Protein AF-A0A9D8GW80-F1 (afdb_monomer)

Sequence (79 aa):
MNTASGAFFTWLLGLIFVVGGIVFLIFLGDNNLLFGLPYLVIGLLLCYGAWRLGKSAARRAAEEAAALEDEAYSTPRVE

Solvent-accessible surface area (backbone atoms only — not comparable to full-atom values): 4116 Å² total; per-residue (Å²): 130,64,68,67,59,53,33,51,50,37,32,55,54,9,50,51,28,32,54,50,10,52,49,32,46,71,72,33,81,92,53,8,65,76,57,6,48,60,33,28,52,52,8,51,52,32,36,51,51,21,50,54,51,46,54,58,49,50,52,52,52,50,52,53,51,51,51,52,53,52,52,67,70,66,57,76,84,81,126

Radius of gyration: 20.72 Å; Cα contacts (8 Å, |Δi|>4): 65; chains: 1; bounding box: 36×15×70 Å

pLDDT: mean 78.73, std 13.17, range [51.97, 94.69]

Nearest PDB structures (foldseek):
  7p3r-assembly1_D  TM=8.264E-01  e=1.738E+00  Vibrio cholerae O1 biovar El Tor str. N16961
  6grj-assembly1_D  TM=7.041E-01  e=3.189E+00  Aeromonas hydrophila
  7a0g-assembly1_HHH  TM=4.479E-01  e=1.208E+00  Serratia marcescens
  7a0g-assembly1_DDD  TM=4.708E-01  e=5.182E+00  Serratia marcescens

Structure (mmCIF, N/CA/C/O backbone):
data_AF-A0A9D8GW80-F1
#
_entry.id   AF-A0A9D8GW80-F1
#
loop_
_atom_site.group_PDB
_atom_site.id
_atom_site.type_symbol
_atom_si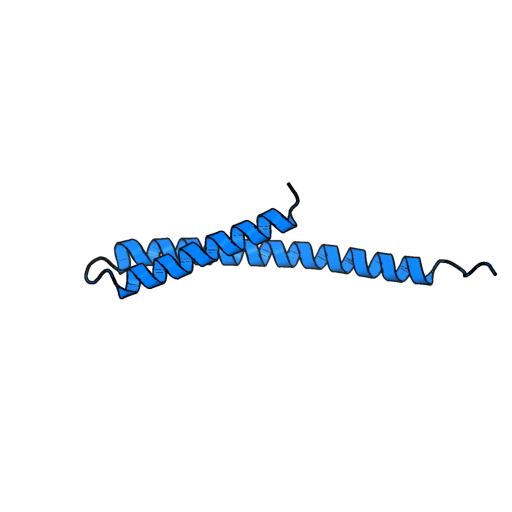te.label_atom_id
_atom_site.label_alt_id
_atom_site.label_comp_id
_atom_site.label_asym_id
_atom_site.label_entity_id
_atom_site.label_seq_id
_atom_site.pdbx_PDB_ins_code
_atom_site.Cartn_x
_atom_site.Cartn_y
_atom_site.Cartn_z
_atom_site.occupancy
_atom_site.B_iso_or_equiv
_atom_site.auth_seq_id
_atom_site.auth_comp_id
_atom_site.auth_asym_id
_atom_site.auth_atom_id
_atom_site.pdbx_PDB_model_num
ATOM 1 N N . MET A 1 1 ? 17.199 -8.399 -5.767 1.00 51.97 1 MET A N 1
ATOM 2 C CA . MET A 1 1 ? 15.725 -8.560 -5.815 1.00 51.97 1 MET A CA 1
ATOM 3 C C . MET A 1 1 ? 15.181 -7.618 -6.871 1.00 51.97 1 MET A C 1
ATOM 5 O O . MET A 1 1 ? 15.582 -6.463 -6.874 1.00 51.97 1 MET A O 1
ATOM 9 N N . ASN A 1 2 ? 14.344 -8.110 -7.787 1.00 65.75 2 ASN A N 1
ATOM 10 C CA . ASN A 1 2 ? 13.800 -7.306 -8.881 1.00 65.75 2 ASN A CA 1
ATOM 11 C C . ASN A 1 2 ? 12.890 -6.200 -8.305 1.00 65.75 2 ASN A C 1
ATOM 13 O O . ASN A 1 2 ? 11.977 -6.500 -7.533 1.00 65.75 2 ASN A O 1
ATOM 17 N N . THR A 1 3 ? 13.149 -4.927 -8.620 1.00 65.94 3 THR A N 1
ATOM 18 C CA . THR A 1 3 ? 12.439 -3.763 -8.047 1.00 65.94 3 THR A CA 1
ATOM 19 C C . THR A 1 3 ? 10.925 -3.842 -8.274 1.00 65.94 3 THR A C 1
ATOM 21 O O . THR A 1 3 ? 10.149 -3.431 -7.411 1.00 65.94 3 THR A O 1
ATOM 24 N N . ALA A 1 4 ? 10.503 -4.462 -9.381 1.00 68.31 4 ALA A N 1
ATOM 25 C CA . ALA A 1 4 ? 9.102 -4.743 -9.687 1.00 68.31 4 ALA A CA 1
ATOM 26 C C . ALA A 1 4 ? 8.435 -5.670 -8.649 1.00 68.31 4 ALA A C 1
ATOM 28 O O . ALA A 1 4 ? 7.336 -5.381 -8.175 1.00 68.31 4 ALA A O 1
ATOM 29 N N . SER A 1 5 ? 9.118 -6.738 -8.220 1.00 78.69 5 SER A N 1
ATOM 30 C CA . SER A 1 5 ? 8.607 -7.656 -7.191 1.00 78.69 5 SER A CA 1
ATOM 31 C C . SER A 1 5 ? 8.488 -6.980 -5.822 1.00 78.69 5 SER A C 1
ATOM 33 O O . SER A 1 5 ? 7.547 -7.253 -5.082 1.00 78.69 5 SER A O 1
ATOM 35 N N . GLY A 1 6 ? 9.404 -6.061 -5.494 1.00 80.00 6 GLY A N 1
ATOM 36 C CA . GLY A 1 6 ? 9.352 -5.290 -4.247 1.00 80.00 6 GLY A CA 1
ATOM 37 C C . GLY A 1 6 ? 8.174 -4.312 -4.195 1.00 80.00 6 GLY A C 1
ATOM 38 O O . GLY A 1 6 ? 7.510 -4.201 -3.163 1.00 80.00 6 GLY A O 1
ATOM 39 N N . ALA A 1 7 ? 7.865 -3.650 -5.314 1.0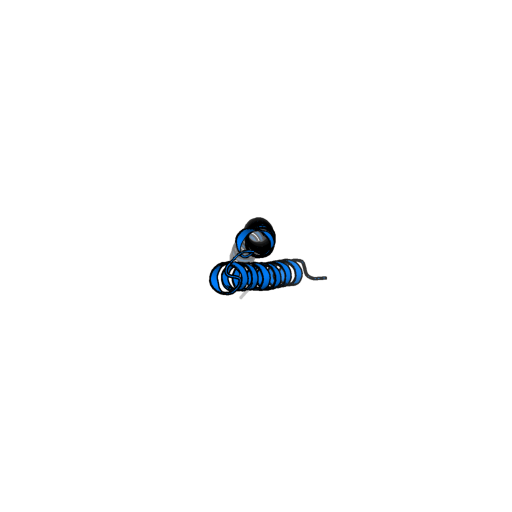0 80.31 7 ALA A N 1
ATOM 40 C CA . ALA A 1 7 ? 6.711 -2.757 -5.417 1.00 80.31 7 ALA A CA 1
ATOM 41 C C . ALA A 1 7 ? 5.386 -3.528 -5.305 1.00 80.31 7 ALA A C 1
ATOM 43 O O . ALA A 1 7 ? 4.508 -3.119 -4.547 1.00 80.31 7 ALA A O 1
ATOM 44 N N . PHE A 1 8 ? 5.272 -4.674 -5.987 1.00 83.75 8 PHE A N 1
ATOM 45 C CA . PHE A 1 8 ? 4.104 -5.552 -5.883 1.00 83.75 8 PHE A CA 1
ATOM 46 C C . PHE A 1 8 ? 3.890 -6.059 -4.452 1.00 83.75 8 PHE A C 1
ATOM 48 O O . PHE A 1 8 ? 2.782 -5.978 -3.928 1.00 83.75 8 PHE A O 1
ATOM 55 N N . PHE A 1 9 ? 4.953 -6.520 -3.788 1.00 87.94 9 PHE A N 1
ATOM 56 C CA . PHE A 1 9 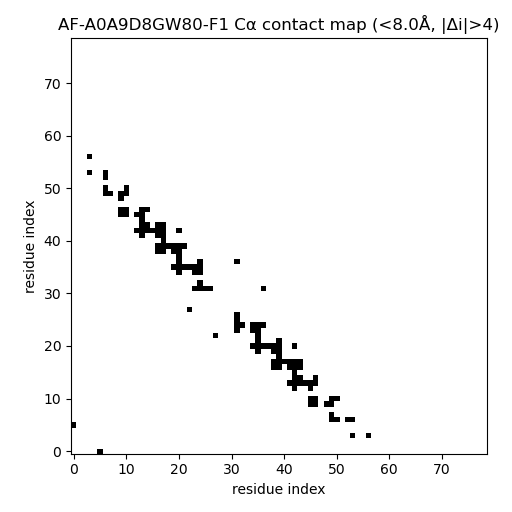? 4.871 -6.988 -2.405 1.00 87.94 9 PHE A CA 1
ATOM 57 C C . PHE A 1 9 ? 4.452 -5.872 -1.443 1.00 87.94 9 PHE A C 1
ATOM 59 O O . PHE A 1 9 ? 3.584 -6.076 -0.601 1.00 87.94 9 PHE A O 1
ATOM 66 N N . THR A 1 10 ? 5.020 -4.673 -1.598 1.00 87.75 10 THR A N 1
ATOM 67 C CA . THR A 1 10 ? 4.656 -3.503 -0.781 1.00 87.75 10 THR A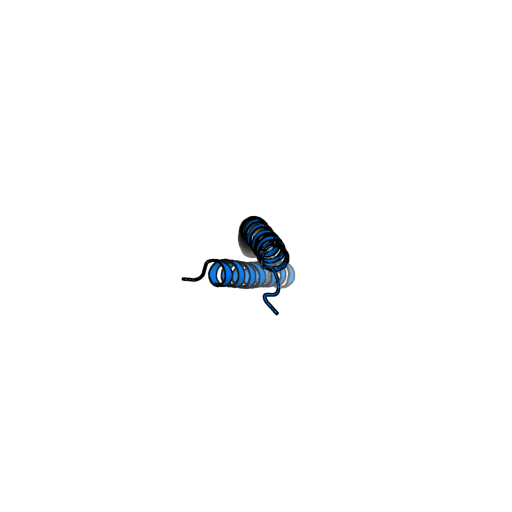 CA 1
ATOM 68 C C . THR A 1 10 ? 3.198 -3.100 -0.998 1.00 87.75 10 THR A C 1
ATOM 70 O O . THR A 1 10 ? 2.511 -2.748 -0.042 1.00 87.75 10 THR A O 1
ATOM 73 N N . TRP A 1 11 ? 2.706 -3.194 -2.237 1.00 87.56 11 TRP A N 1
ATOM 74 C CA . TRP A 1 11 ? 1.307 -2.931 -2.564 1.00 87.56 11 TRP A CA 1
ATOM 75 C C . TRP A 1 11 ? 0.370 -3.964 -1.927 1.00 87.56 11 TRP A C 1
ATOM 77 O O . TRP A 1 11 ? -0.595 -3.586 -1.268 1.00 87.56 11 TRP A O 1
ATOM 87 N N . LEU A 1 12 ? 0.692 -5.258 -2.046 1.00 92.19 12 LEU A N 1
ATOM 88 C CA . LEU A 1 12 ? -0.067 -6.345 -1.422 1.00 92.19 12 LEU A CA 1
ATOM 89 C C . LEU A 1 12 ? -0.092 -6.205 0.107 1.00 92.19 12 LEU A C 1
ATOM 91 O O . LEU A 1 12 ? -1.150 -6.312 0.724 1.00 92.19 12 LEU A O 1
ATOM 95 N N . LEU A 1 13 ? 1.061 -5.921 0.716 1.00 92.75 13 LEU A N 1
ATOM 96 C CA . LEU A 1 13 ? 1.184 -5.709 2.155 1.00 92.75 13 LEU A CA 1
ATOM 97 C C . LEU A 1 13 ? 0.364 -4.495 2.610 1.00 92.75 13 LEU A C 1
ATOM 99 O O . LEU A 1 13 ? -0.374 -4.585 3.588 1.00 92.75 13 LEU A O 1
ATOM 103 N N . GLY A 1 14 ? 0.445 -3.381 1.878 1.00 92.56 14 GLY A N 1
ATOM 104 C CA . GLY A 1 14 ? -0.363 -2.192 2.139 1.00 92.56 14 GLY A CA 1
ATOM 105 C C . GLY A 1 14 ? -1.860 -2.488 2.083 1.00 92.56 14 GLY A C 1
ATOM 106 O O . GLY A 1 14 ? -2.597 -2.085 2.980 1.00 92.56 14 GLY A O 1
ATOM 107 N N . LEU A 1 15 ? -2.301 -3.269 1.094 1.00 92.88 15 LEU A N 1
ATOM 108 C CA . LEU A 1 15 ? -3.700 -3.658 0.936 1.00 92.88 15 LEU A CA 1
ATOM 109 C C . LEU A 1 15 ? -4.211 -4.481 2.127 1.00 92.88 15 LEU A C 1
ATOM 111 O O . LEU A 1 15 ? -5.303 -4.216 2.625 1.00 92.88 15 LEU A O 1
ATOM 115 N N . ILE A 1 16 ? -3.406 -5.418 2.636 1.00 94.12 16 ILE A N 1
ATOM 116 C CA . ILE A 1 16 ? -3.735 -6.202 3.838 1.00 94.12 16 ILE A CA 1
ATOM 117 C C . ILE A 1 16 ? -3.920 -5.279 5.049 1.00 94.12 16 ILE A C 1
ATOM 119 O O . ILE A 1 16 ? -4.883 -5.439 5.796 1.00 94.12 16 ILE A O 1
ATOM 123 N N . PHE A 1 17 ? -3.044 -4.287 5.227 1.00 94.31 17 PHE A N 1
ATOM 124 C CA . PHE A 1 17 ? -3.157 -3.316 6.319 1.00 94.31 17 PHE A CA 1
ATOM 125 C C . PHE A 1 17 ? -4.384 -2.409 6.186 1.00 94.31 17 PHE A C 1
ATOM 127 O O . PHE A 1 17 ? -5.040 -2.135 7.188 1.00 94.31 17 PHE A O 1
ATOM 134 N N . VAL A 1 18 ? -4.737 -1.981 4.969 1.00 94.19 18 VAL A N 1
ATOM 135 C CA . VAL A 1 18 ? -5.967 -1.209 4.729 1.00 94.19 18 VAL A CA 1
ATOM 136 C C . VAL A 1 18 ? -7.194 -2.046 5.076 1.00 94.19 18 VAL A C 1
ATOM 138 O O . VAL A 1 18 ? -8.035 -1.595 5.849 1.00 94.19 18 VAL A O 1
ATOM 141 N N . VAL A 1 19 ? -7.287 -3.273 4.558 1.00 94.12 19 VAL A N 1
ATOM 142 C CA . VAL A 1 19 ? -8.419 -4.170 4.834 1.00 94.12 19 VAL A CA 1
ATOM 143 C C . VAL A 1 19 ? -8.505 -4.480 6.328 1.00 94.12 19 VAL A C 1
ATOM 145 O O . VAL A 1 19 ? -9.574 -4.340 6.914 1.00 94.12 19 VAL A O 1
ATOM 148 N N . GLY A 1 20 ? -7.385 -4.820 6.967 1.00 90.81 20 GLY A N 1
ATOM 149 C CA . GLY A 1 20 ? -7.320 -5.055 8.408 1.00 90.81 20 GLY A CA 1
ATOM 150 C C . GLY A 1 20 ? -7.741 -3.829 9.219 1.00 90.81 20 GLY A C 1
ATOM 151 O O . GLY A 1 20 ? -8.542 -3.956 10.139 1.00 90.81 20 GLY A O 1
ATOM 152 N N . GLY A 1 21 ? -7.277 -2.635 8.843 1.00 89.88 21 GLY A N 1
ATOM 153 C CA . GLY A 1 21 ? -7.671 -1.372 9.469 1.00 89.88 21 GLY A CA 1
ATOM 154 C C . GLY A 1 21 ? -9.175 -1.110 9.368 1.00 89.88 21 GLY A C 1
ATOM 155 O O . GLY A 1 21 ? -9.796 -0.761 10.368 1.00 89.88 21 GLY A O 1
ATOM 156 N N . ILE A 1 22 ? -9.785 -1.352 8.202 1.00 91.88 22 ILE A N 1
ATOM 157 C CA . ILE A 1 22 ? -11.243 -1.243 8.009 1.00 91.88 22 ILE A CA 1
ATOM 158 C C . ILE A 1 22 ? -11.984 -2.265 8.878 1.00 91.88 22 ILE A C 1
ATOM 160 O O . ILE A 1 22 ? -12.957 -1.914 9.542 1.00 91.88 22 ILE A O 1
ATOM 164 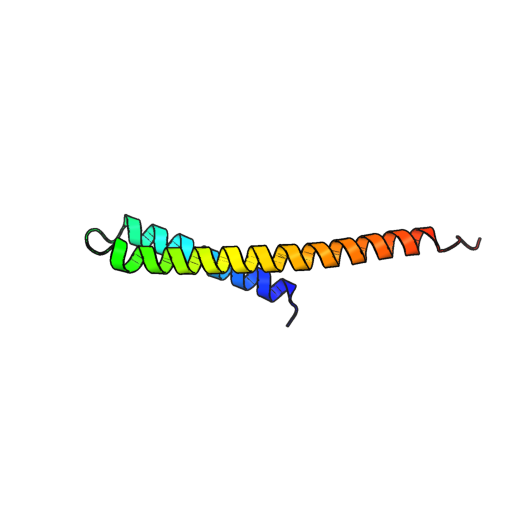N N . VAL A 1 23 ? -11.518 -3.516 8.918 1.00 92.50 23 VAL A N 1
ATOM 165 C CA . VAL A 1 23 ? -12.118 -4.564 9.756 1.00 92.50 23 VAL A CA 1
ATOM 166 C C . VAL A 1 23 ? -12.058 -4.172 11.232 1.00 92.50 23 VAL A C 1
ATOM 168 O O . VAL A 1 23 ? -13.077 -4.245 11.912 1.00 92.50 23 VAL A O 1
ATOM 171 N N . PHE A 1 24 ? -10.917 -3.686 11.723 1.00 90.81 24 PHE A N 1
ATOM 172 C CA . PHE A 1 24 ? -10.795 -3.192 13.096 1.00 90.81 24 PHE A CA 1
ATOM 173 C C . PHE A 1 24 ? -11.679 -1.972 13.361 1.00 90.81 24 PHE A C 1
ATOM 175 O O . PHE A 1 24 ? -12.248 -1.872 14.444 1.00 90.81 24 PHE A O 1
ATOM 182 N N . LEU A 1 25 ? -11.854 -1.075 12.388 1.00 88.81 25 LEU A N 1
ATOM 183 C CA . LEU A 1 25 ? -12.753 0.069 12.543 1.00 88.81 25 LEU A CA 1
ATOM 184 C C . LEU A 1 25 ? -14.219 -0.359 12.720 1.00 88.81 25 LEU A C 1
ATOM 186 O O . LEU A 1 25 ? -14.942 0.235 13.517 1.00 88.81 25 LEU A O 1
ATOM 190 N N . ILE A 1 26 ? -14.651 -1.388 11.987 1.00 89.25 26 ILE A N 1
ATOM 191 C CA . ILE A 1 26 ? -16.045 -1.851 11.978 1.00 89.25 26 ILE A CA 1
ATOM 192 C C . ILE A 1 26 ? -16.339 -2.791 13.154 1.00 89.25 26 ILE A C 1
ATOM 194 O O . ILE A 1 26 ? -17.382 -2.667 13.790 1.00 89.25 26 ILE A O 1
ATOM 198 N N . PHE A 1 27 ? -15.446 -3.739 13.445 1.00 87.81 27 PHE A N 1
ATOM 199 C CA . PHE A 1 27 ? -15.719 -4.812 14.409 1.00 87.81 27 PHE A CA 1
ATOM 200 C C . PHE A 1 27 ? -15.318 -4.478 15.848 1.00 87.81 27 PHE A C 1
ATOM 202 O O . PHE A 1 27 ? -15.830 -5.094 16.781 1.00 87.81 27 PHE A O 1
ATOM 209 N N . LEU A 1 28 ? -14.414 -3.521 16.062 1.00 78.88 28 LEU A N 1
ATOM 210 C CA . LEU A 1 28 ? -13.835 -3.261 17.377 1.00 78.88 28 LEU A CA 1
ATOM 211 C C . LEU A 1 28 ? -14.576 -2.116 18.094 1.00 78.88 28 LEU A C 1
ATOM 213 O O . LEU A 1 28 ? -13.995 -1.080 18.350 1.00 78.88 28 LEU A O 1
ATOM 217 N N . GLY A 1 29 ? -15.862 -2.293 18.404 1.00 80.19 29 GLY A N 1
ATOM 218 C CA . GLY A 1 29 ? -16.787 -1.289 18.976 1.00 80.19 29 GLY A CA 1
ATOM 219 C C . GLY A 1 29 ? -16.184 -0.041 19.652 1.00 80.19 29 GLY A C 1
ATOM 220 O O . GLY A 1 29 ? -16.263 1.040 19.079 1.00 80.19 29 GLY A O 1
ATOM 221 N N . ASP A 1 30 ? -15.588 -0.177 20.843 1.00 79.69 30 ASP A N 1
ATOM 222 C CA . ASP A 1 30 ? -15.118 0.979 21.637 1.00 79.69 30 ASP A CA 1
ATOM 223 C C . ASP A 1 30 ? -13.675 1.426 21.341 1.00 79.69 30 ASP A C 1
ATOM 225 O O . ASP A 1 30 ? -13.319 2.580 21.568 1.00 79.69 30 ASP A O 1
ATOM 229 N N . ASN A 1 31 ? -12.819 0.524 20.848 1.00 81.19 31 ASN A N 1
ATOM 230 C CA . ASN A 1 31 ? -11.388 0.796 20.622 1.00 81.19 31 ASN A CA 1
ATOM 231 C C . ASN A 1 31 ? -10.997 0.780 19.134 1.00 81.19 31 ASN A C 1
ATOM 233 O O . ASN A 1 31 ? -9.818 0.796 18.776 1.00 81.19 31 ASN A O 1
ATOM 237 N N . ASN A 1 32 ? -11.987 0.753 18.254 1.00 82.50 32 ASN A N 1
ATOM 238 C CA . ASN A 1 32 ? -11.884 0.766 16.799 1.00 82.50 32 ASN A CA 1
ATOM 239 C C . ASN A 1 32 ? -10.976 1.864 16.280 1.00 82.50 32 ASN A C 1
ATOM 241 O O . ASN A 1 32 ? -10.152 1.593 15.416 1.00 82.50 32 ASN A O 1
ATOM 245 N N . LEU A 1 33 ? -11.065 3.083 16.803 1.00 86.31 33 LEU A N 1
ATOM 246 C CA . LEU A 1 33 ? -10.176 4.161 16.369 1.00 86.31 33 LEU A CA 1
ATOM 247 C C . LEU A 1 33 ? -8.734 3.944 16.837 1.00 86.31 33 LEU A C 1
ATOM 249 O O . LEU A 1 33 ? -7.805 4.208 16.079 1.00 86.31 33 LEU A O 1
ATOM 253 N N . LEU A 1 34 ? -8.538 3.423 18.050 1.00 88.50 34 LEU A N 1
ATOM 254 C CA . LEU A 1 34 ? -7.210 3.215 18.627 1.00 88.50 34 LEU A CA 1
ATOM 255 C C . LEU A 1 34 ? -6.407 2.164 17.850 1.00 88.50 34 LEU A C 1
ATOM 257 O O . LEU A 1 34 ? -5.202 2.319 17.676 1.00 88.50 34 LEU A O 1
ATOM 261 N N . PHE A 1 35 ? -7.074 1.115 17.366 1.00 85.62 35 PHE A N 1
ATOM 262 C CA . PHE A 1 35 ? -6.430 0.019 16.638 1.00 85.62 35 PHE A CA 1
ATOM 263 C C . PHE A 1 35 ? -6.625 0.109 15.123 1.00 85.62 35 PHE A C 1
ATOM 265 O O . PHE A 1 35 ? -5.696 -0.131 14.364 1.00 85.62 35 PHE A O 1
ATOM 272 N N . GLY A 1 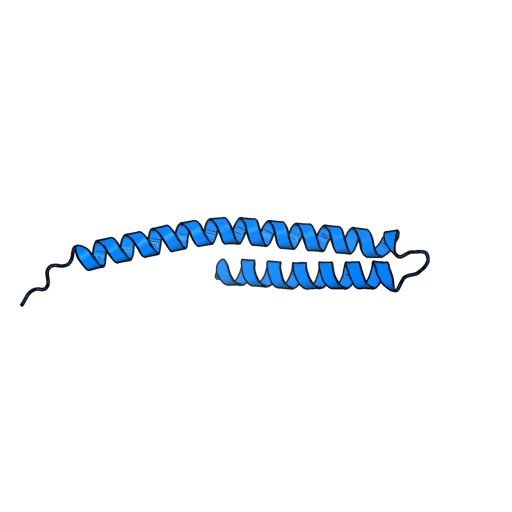36 ? -7.801 0.500 14.648 1.00 88.31 36 GLY A N 1
ATOM 273 C CA . GLY A 1 36 ? -8.115 0.568 13.225 1.00 88.31 36 GLY A CA 1
ATOM 274 C C . GLY A 1 36 ? -7.447 1.738 12.507 1.00 88.31 36 GLY A C 1
ATOM 275 O O . GLY A 1 36 ? -6.871 1.539 11.438 1.00 88.31 36 GLY A O 1
ATOM 276 N N . LEU A 1 37 ? -7.439 2.939 13.100 1.00 91.81 37 LEU A N 1
ATOM 277 C CA . LEU A 1 37 ? -6.830 4.126 12.487 1.00 91.81 37 LEU A CA 1
ATOM 278 C C . LEU A 1 37 ? -5.324 3.965 12.200 1.00 91.81 37 LEU A C 1
ATOM 280 O O . LEU A 1 37 ? -4.931 4.220 11.061 1.00 91.81 37 LEU A O 1
ATOM 284 N N . PRO A 1 38 ? -4.460 3.525 13.142 1.00 91.94 38 PRO A N 1
ATOM 285 C CA . PRO A 1 38 ? -3.034 3.381 12.847 1.00 91.94 38 PRO A CA 1
ATOM 286 C C . PRO A 1 38 ? -2.764 2.315 11.780 1.00 91.94 38 PRO A C 1
ATOM 288 O O . PRO A 1 38 ? -1.917 2.529 10.913 1.00 91.94 38 PRO A O 1
ATOM 291 N N . TYR A 1 39 ? -3.511 1.206 11.778 1.00 90.75 39 TYR A N 1
ATOM 292 C CA . TYR A 1 39 ? -3.401 0.189 10.727 1.00 90.75 39 TYR A CA 1
ATOM 293 C C . TYR A 1 39 ? -3.811 0.740 9.358 1.00 90.75 39 TYR A C 1
ATOM 295 O O . TYR A 1 39 ? -3.112 0.511 8.369 1.00 90.75 39 TYR A O 1
ATOM 303 N N . LEU A 1 40 ? -4.888 1.530 9.308 1.00 91.94 40 LEU A N 1
ATOM 304 C CA . LEU A 1 40 ? -5.352 2.178 8.084 1.00 91.94 40 LEU A CA 1
ATOM 305 C C . LEU A 1 40 ? -4.313 3.169 7.539 1.00 91.94 40 LEU A C 1
ATOM 307 O O . LEU A 1 40 ? -4.031 3.178 6.342 1.00 91.94 40 LEU A O 1
ATOM 311 N N . VAL A 1 41 ? -3.715 3.977 8.421 1.00 94.69 41 VAL A N 1
ATOM 312 C CA . VAL A 1 41 ? -2.677 4.957 8.071 1.00 94.69 41 VAL A CA 1
ATOM 313 C C . VAL A 1 41 ? -1.442 4.259 7.506 1.00 94.69 41 VAL A C 1
ATOM 315 O O . VAL A 1 41 ? -0.956 4.660 6.450 1.00 94.69 41 VAL A O 1
ATOM 318 N N . ILE A 1 42 ? -0.961 3.192 8.152 1.00 93.81 42 ILE A N 1
ATOM 319 C CA . ILE A 1 42 ? 0.180 2.402 7.661 1.00 93.81 42 ILE A CA 1
ATOM 320 C C . ILE A 1 42 ? -0.138 1.791 6.293 1.00 93.81 42 ILE A C 1
ATOM 322 O O . ILE A 1 42 ? 0.670 1.900 5.370 1.00 93.81 42 ILE A O 1
ATOM 326 N N . GLY A 1 43 ? -1.325 1.200 6.132 1.00 92.44 43 GLY A N 1
ATOM 327 C CA . GLY A 1 43 ? -1.758 0.618 4.863 1.00 92.44 43 GLY A CA 1
ATOM 328 C C . GLY A 1 43 ? -1.801 1.639 3.726 1.00 92.44 43 GLY A C 1
ATOM 329 O O . GLY A 1 43 ? -1.270 1.388 2.643 1.00 92.44 43 GLY A O 1
ATOM 330 N N . LEU A 1 44 ? -2.354 2.828 3.982 1.00 93.19 44 LEU A N 1
ATOM 331 C CA . LEU A 1 44 ? -2.391 3.929 3.015 1.00 93.19 44 LEU A CA 1
ATOM 332 C C . LEU A 1 44 ? -0.988 4.429 2.651 1.00 93.19 44 LEU A C 1
ATOM 334 O O . LEU A 1 44 ? -0.713 4.659 1.473 1.00 93.19 44 LEU A O 1
ATOM 338 N N . LEU A 1 45 ? -0.088 4.554 3.629 1.00 93.94 45 LEU A N 1
ATOM 339 C CA . LEU A 1 45 ? 1.308 4.943 3.407 1.00 93.94 45 LEU A CA 1
ATOM 340 C C . LEU A 1 45 ? 2.051 3.937 2.524 1.00 93.94 45 LEU A C 1
ATOM 342 O O . LEU A 1 45 ? 2.746 4.340 1.590 1.00 93.94 45 LEU A O 1
ATOM 346 N N . LEU A 1 46 ? 1.874 2.640 2.778 1.00 91.50 46 LEU A N 1
ATOM 347 C CA . LEU A 1 46 ? 2.467 1.573 1.970 1.00 91.50 46 LEU A CA 1
ATOM 348 C C . LEU A 1 46 ? 1.911 1.577 0.542 1.00 91.50 46 LEU A C 1
ATOM 350 O O . LEU A 1 46 ? 2.687 1.531 -0.412 1.00 91.50 46 LEU A O 1
ATOM 354 N N . CYS A 1 47 ? 0.593 1.719 0.377 1.00 89.94 47 CYS A N 1
ATOM 355 C CA . CYS A 1 47 ? -0.040 1.846 -0.937 1.00 89.94 47 CYS A CA 1
ATOM 356 C C . CYS A 1 47 ? 0.463 3.077 -1.705 1.00 89.94 47 CYS A C 1
ATOM 358 O O . CYS A 1 47 ? 0.792 2.974 -2.887 1.00 89.94 47 CYS A O 1
ATOM 360 N N . TYR A 1 48 ? 0.576 4.230 -1.043 1.00 89.38 48 TYR A N 1
ATOM 361 C CA . TYR A 1 48 ? 1.099 5.453 -1.650 1.00 89.38 48 TYR A CA 1
ATOM 362 C C . TYR A 1 48 ? 2.575 5.314 -2.047 1.00 89.38 48 TYR A C 1
ATOM 364 O O . TYR A 1 48 ? 2.965 5.702 -3.151 1.00 89.38 48 TYR A O 1
ATOM 372 N N . GLY A 1 49 ? 3.395 4.710 -1.182 1.00 87.56 49 GLY A N 1
ATOM 373 C CA . GLY A 1 49 ? 4.796 4.406 -1.467 1.00 87.56 49 GLY A CA 1
ATOM 374 C C . GLY A 1 49 ? 4.950 3.469 -2.665 1.00 87.56 49 GLY A C 1
ATOM 375 O O . GLY A 1 49 ? 5.725 3.760 -3.577 1.00 87.56 49 GLY A O 1
ATOM 376 N N . ALA A 1 50 ? 4.157 2.396 -2.715 1.00 86.56 50 ALA A N 1
ATOM 377 C CA . ALA A 1 50 ? 4.137 1.456 -3.830 1.00 86.56 50 ALA A CA 1
ATOM 378 C C . ALA A 1 50 ? 3.687 2.122 -5.139 1.00 86.56 50 ALA A C 1
ATOM 380 O O . ALA A 1 50 ? 4.312 1.914 -6.177 1.00 86.56 50 ALA A O 1
ATOM 381 N N . TRP A 1 51 ? 2.663 2.980 -5.097 1.00 83.31 51 TRP A N 1
ATOM 382 C CA . TRP A 1 51 ? 2.204 3.732 -6.267 1.00 83.31 51 TRP A CA 1
ATOM 383 C C . TRP A 1 51 ? 3.273 4.696 -6.792 1.00 83.31 51 TRP A C 1
ATOM 385 O O . TRP A 1 51 ? 3.533 4.749 -7.996 1.00 83.31 51 TRP A O 1
ATOM 395 N N . ARG A 1 52 ? 3.957 5.416 -5.896 1.00 84.75 52 ARG A N 1
ATOM 396 C CA . ARG A 1 52 ? 5.063 6.310 -6.259 1.00 84.75 52 ARG A CA 1
ATOM 397 C C . ARG A 1 52 ? 6.236 5.545 -6.873 1.00 84.75 52 ARG A C 1
ATOM 399 O O . ARG A 1 52 ? 6.790 6.002 -7.873 1.00 84.75 52 ARG A O 1
ATOM 406 N N . LEU A 1 53 ? 6.600 4.391 -6.311 1.00 77.06 53 LEU A N 1
ATOM 407 C CA . LEU A 1 53 ? 7.635 3.519 -6.876 1.00 77.06 53 LEU A CA 1
ATOM 408 C C . LEU A 1 53 ? 7.225 2.974 -8.249 1.00 77.06 53 LEU A C 1
ATOM 410 O O . LEU A 1 53 ? 8.023 3.016 -9.184 1.00 77.06 53 LEU A O 1
ATOM 414 N N . GLY A 1 54 ? 5.977 2.521 -8.385 1.00 72.88 54 GLY A N 1
ATOM 415 C CA . GLY A 1 54 ? 5.422 2.007 -9.635 1.00 72.88 54 GLY A CA 1
ATOM 416 C C . GLY A 1 54 ? 5.407 3.055 -10.744 1.00 72.88 54 GLY A C 1
ATOM 417 O O . GLY A 1 54 ? 5.777 2.749 -11.870 1.00 72.88 54 GLY A O 1
ATOM 418 N N . LYS A 1 55 ? 5.083 4.316 -10.434 1.00 73.06 55 LYS A N 1
ATOM 419 C CA . LYS A 1 55 ? 5.109 5.420 -11.408 1.00 73.06 55 LYS A CA 1
ATOM 420 C C . LYS A 1 55 ? 6.519 5.706 -11.934 1.00 73.06 55 LYS A C 1
ATOM 422 O O . LYS A 1 55 ? 6.689 5.977 -13.121 1.00 73.06 55 LYS A O 1
ATOM 427 N N . SER A 1 56 ? 7.530 5.623 -11.070 1.00 64.12 56 SER A N 1
ATOM 428 C CA . SER A 1 56 ? 8.935 5.769 -11.471 1.00 64.12 56 SER A CA 1
ATOM 429 C C . SER A 1 56 ? 9.423 4.583 -12.305 1.00 64.12 56 SER A C 1
ATOM 431 O O . SER A 1 56 ? 10.152 4.781 -13.273 1.00 64.12 56 SER A O 1
ATOM 433 N N . ALA A 1 57 ? 9.001 3.363 -11.967 1.00 65.75 57 ALA A N 1
ATOM 434 C CA . ALA A 1 57 ? 9.322 2.164 -12.739 1.00 65.75 57 ALA A CA 1
ATOM 435 C C . ALA A 1 57 ? 8.620 2.151 -14.108 1.00 65.75 57 ALA A C 1
ATOM 437 O O . ALA A 1 57 ? 9.249 1.830 -15.107 1.00 65.75 57 ALA A O 1
ATOM 438 N N . ALA A 1 58 ? 7.356 2.579 -14.175 1.00 63.22 58 ALA A N 1
ATOM 439 C CA . ALA A 1 58 ? 6.594 2.684 -15.417 1.00 63.22 58 ALA A CA 1
ATOM 440 C C . ALA A 1 58 ? 7.188 3.721 -16.380 1.00 63.22 58 ALA A C 1
ATOM 442 O O . ALA A 1 58 ? 7.182 3.499 -17.584 1.00 63.22 58 ALA A O 1
ATOM 443 N N . ARG A 1 59 ? 7.746 4.827 -15.866 1.00 62.31 59 ARG A N 1
ATOM 444 C CA . ARG A 1 59 ? 8.496 5.783 -16.697 1.00 62.31 59 ARG A CA 1
ATOM 445 C C . ARG A 1 59 ? 9.738 5.159 -17.328 1.00 62.31 59 ARG A C 1
ATOM 447 O O . ARG A 1 59 ? 9.951 5.352 -18.514 1.00 62.31 59 ARG A O 1
ATOM 454 N N . ARG A 1 60 ? 10.507 4.380 -16.561 1.00 61.88 60 ARG A N 1
ATOM 455 C CA . ARG A 1 60 ? 11.689 3.676 -17.085 1.00 61.88 60 ARG A CA 1
ATOM 456 C C . ARG A 1 60 ? 11.313 2.592 -18.095 1.00 61.88 60 ARG A C 1
ATOM 458 O O . ARG A 1 60 ? 11.938 2.507 -19.138 1.00 61.88 60 ARG A O 1
ATOM 465 N N . ALA A 1 61 ? 10.246 1.840 -17.830 1.00 60.78 61 ALA A N 1
ATOM 466 C CA . ALA A 1 61 ? 9.727 0.850 -18.771 1.00 60.78 61 ALA A CA 1
ATOM 467 C C . ALA A 1 61 ? 9.190 1.491 -20.066 1.00 60.78 61 ALA A C 1
ATOM 469 O O . ALA A 1 61 ? 9.320 0.905 -21.132 1.00 60.78 61 ALA A O 1
ATOM 470 N N . ALA A 1 62 ? 8.607 2.694 -19.990 1.00 62.06 62 ALA A N 1
ATOM 471 C CA . ALA A 1 62 ? 8.168 3.443 -21.167 1.00 62.06 62 ALA A CA 1
ATOM 472 C C . ALA A 1 62 ? 9.347 3.996 -21.989 1.00 62.06 62 ALA A C 1
ATOM 474 O O . ALA A 1 62 ? 9.277 3.994 -23.212 1.00 62.06 62 ALA A O 1
ATOM 475 N N . GLU A 1 63 ? 10.430 4.435 -21.340 1.00 60.88 63 GLU A N 1
ATOM 476 C CA . GLU A 1 63 ? 11.671 4.84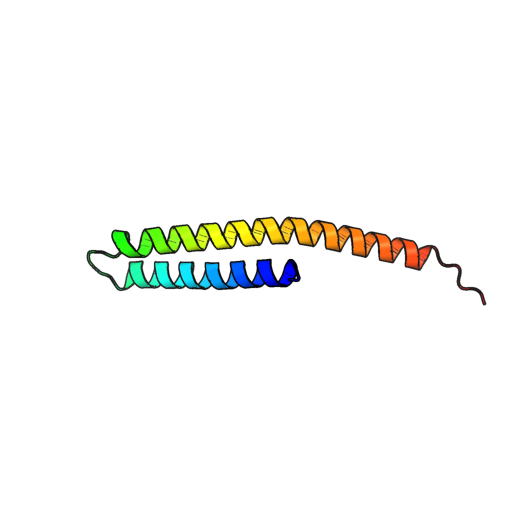5 -22.016 1.00 60.88 63 GLU A CA 1
ATOM 477 C C . GLU A 1 63 ? 12.387 3.655 -22.673 1.00 60.88 63 GLU A C 1
ATOM 479 O O . GLU A 1 63 ? 12.827 3.770 -23.812 1.00 60.88 63 GLU A O 1
ATOM 484 N N . GLU A 1 64 ? 12.451 2.498 -22.006 1.00 60.53 64 GLU A N 1
ATOM 485 C CA . GLU A 1 64 ? 12.990 1.259 -22.587 1.00 60.53 64 GLU A CA 1
ATOM 486 C C . GLU A 1 64 ? 12.134 0.756 -23.758 1.00 60.53 64 GLU A C 1
ATOM 488 O O . GLU A 1 64 ? 12.677 0.351 -24.781 1.00 60.53 64 GLU A O 1
ATOM 493 N N . ALA A 1 65 ? 10.803 0.827 -23.653 1.00 57.06 65 ALA A N 1
ATOM 494 C CA . ALA A 1 65 ? 9.905 0.474 -24.751 1.00 57.06 65 ALA A CA 1
ATOM 495 C C . ALA A 1 65 ? 10.069 1.416 -25.955 1.00 57.06 65 ALA A C 1
ATOM 497 O O . ALA A 1 65 ? 10.138 0.937 -27.082 1.00 57.06 65 ALA A O 1
ATOM 498 N N . ALA A 1 66 ? 10.197 2.727 -25.721 1.00 63.38 66 ALA A N 1
ATOM 499 C CA . ALA A 1 66 ? 10.439 3.707 -26.779 1.00 63.38 66 ALA A CA 1
ATOM 500 C C . ALA A 1 66 ? 11.822 3.533 -27.434 1.00 63.38 66 ALA A C 1
ATOM 502 O O . ALA A 1 66 ? 11.946 3.672 -28.647 1.00 63.38 66 ALA A O 1
ATOM 503 N N . ALA A 1 67 ? 12.854 3.186 -26.658 1.00 63.19 67 ALA A N 1
ATOM 504 C CA . ALA A 1 67 ? 14.189 2.895 -27.183 1.00 63.19 67 ALA A CA 1
ATOM 505 C C . ALA A 1 67 ? 14.222 1.611 -28.033 1.00 63.19 67 ALA A C 1
ATOM 507 O O . ALA A 1 67 ? 14.885 1.581 -29.067 1.00 63.19 67 ALA A O 1
ATOM 508 N N . LEU A 1 68 ? 13.474 0.573 -27.639 1.00 63.28 68 LEU A N 1
ATOM 509 C CA . LEU A 1 68 ? 13.326 -0.661 -28.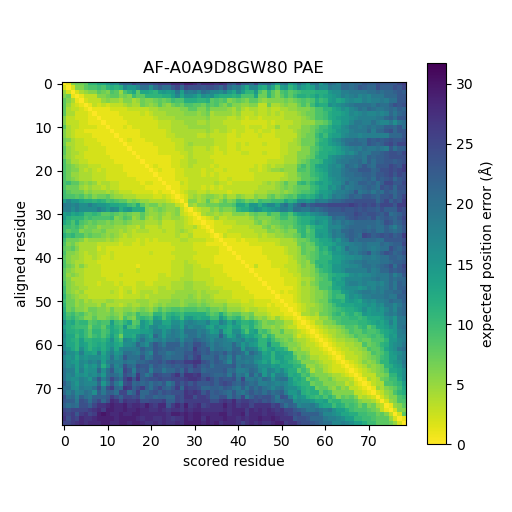421 1.00 63.28 68 LEU A CA 1
ATOM 510 C C . LEU A 1 68 ? 12.530 -0.445 -29.719 1.00 63.28 68 LEU A C 1
ATOM 512 O O . LEU A 1 68 ? 12.821 -1.090 -30.724 1.00 63.28 68 LEU A O 1
ATOM 516 N N . GLU A 1 69 ? 11.545 0.457 -29.717 1.00 60.84 69 GLU A N 1
ATOM 517 C CA . GLU A 1 69 ? 10.782 0.835 -30.916 1.00 60.84 69 GLU A CA 1
ATOM 518 C C . GLU A 1 69 ? 11.658 1.583 -31.938 1.00 60.84 69 GLU A C 1
ATOM 520 O O . GLU A 1 69 ? 11.584 1.305 -33.136 1.00 60.84 69 GLU A O 1
ATOM 525 N N . ASP A 1 70 ? 12.540 2.469 -31.467 1.00 60.91 70 ASP A N 1
ATOM 526 C CA . ASP A 1 70 ? 13.476 3.229 -32.307 1.00 60.91 70 ASP A CA 1
ATOM 527 C C . ASP A 1 70 ? 14.588 2.328 -32.890 1.00 60.91 70 ASP A C 1
ATOM 529 O O . ASP A 1 70 ? 14.935 2.425 -34.069 1.00 60.91 70 ASP A O 1
ATOM 533 N N . GLU A 1 71 ? 15.094 1.362 -32.112 1.00 64.00 71 GLU A N 1
ATOM 534 C CA . GLU A 1 71 ? 16.082 0.368 -32.565 1.00 64.00 71 GLU A CA 1
ATOM 535 C C . GLU A 1 71 ? 15.491 -0.626 -33.590 1.00 64.00 71 GLU A C 1
ATOM 537 O O . GLU A 1 71 ? 16.136 -0.972 -34.588 1.00 64.00 71 GLU A O 1
ATOM 542 N N . ALA A 1 72 ? 14.231 -1.035 -33.401 1.00 63.59 72 ALA A N 1
ATOM 543 C CA . ALA A 1 72 ? 13.500 -1.889 -34.339 1.00 63.59 72 ALA A CA 1
ATOM 544 C C . ALA A 1 72 ? 13.172 -1.187 -35.671 1.00 63.59 72 ALA A C 1
ATOM 546 O O . ALA A 1 72 ? 13.055 -1.853 -36.698 1.00 63.59 72 ALA A O 1
ATOM 547 N N . TYR A 1 73 ? 13.039 0.144 -35.674 1.00 61.56 73 TYR A N 1
ATOM 548 C CA . TYR A 1 73 ? 12.844 0.942 -36.890 1.00 61.56 73 TYR A CA 1
ATOM 549 C C . TYR A 1 7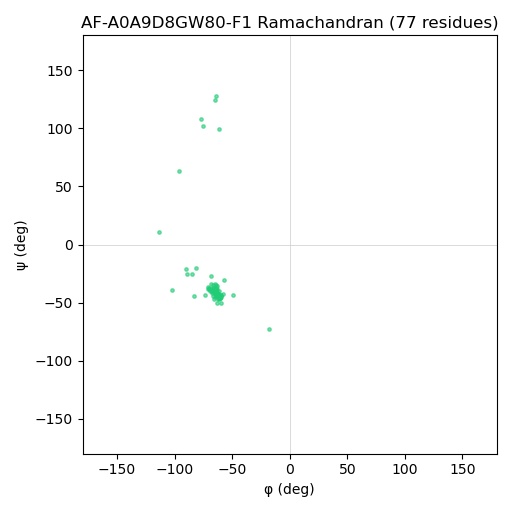3 ? 14.171 1.302 -37.591 1.00 61.56 73 TYR A C 1
ATOM 551 O O . TYR A 1 73 ? 14.205 1.503 -38.804 1.00 61.56 73 TYR A O 1
ATOM 559 N N . SER A 1 74 ? 15.274 1.348 -36.840 1.00 62.22 74 SER A N 1
ATOM 560 C CA . SER A 1 74 ? 16.619 1.703 -37.318 1.00 62.22 74 SER A CA 1
ATOM 561 C C . SER A 1 74 ? 17.371 0.554 -38.004 1.00 62.22 74 SER A C 1
ATOM 563 O O . SER A 1 74 ? 18.295 0.800 -38.778 1.00 62.22 74 SER A O 1
ATOM 565 N N . THR A 1 75 ? 16.991 -0.706 -37.774 1.00 64.06 75 THR A N 1
ATOM 566 C CA . THR A 1 75 ? 17.633 -1.856 -38.431 1.00 64.06 75 THR A CA 1
ATOM 567 C C . THR A 1 75 ? 17.141 -1.993 -39.880 1.00 64.06 75 THR A C 1
ATOM 569 O O . THR A 1 75 ? 15.996 -2.395 -40.103 1.00 64.06 75 THR A O 1
ATOM 572 N N . PRO A 1 76 ? 17.964 -1.690 -40.909 1.00 62.16 76 PRO A N 1
ATOM 573 C CA . PRO A 1 76 ? 17.561 -1.939 -42.284 1.00 62.16 76 PRO A CA 1
ATOM 574 C C . PRO A 1 76 ? 17.387 -3.447 -42.465 1.00 62.16 76 PRO A C 1
ATOM 576 O O . PRO A 1 76 ? 18.278 -4.231 -42.133 1.00 62.16 76 PRO A O 1
ATOM 579 N N . ARG A 1 77 ? 16.229 -3.859 -42.990 1.00 64.12 77 ARG A N 1
ATOM 580 C CA . ARG A 1 77 ? 16.013 -5.230 -43.455 1.00 64.12 77 ARG A CA 1
ATOM 581 C C . ARG A 1 77 ? 17.011 -5.473 -44.587 1.00 64.12 77 ARG A C 1
ATOM 583 O O . ARG A 1 77 ? 16.815 -4.986 -45.696 1.00 64.12 77 ARG A O 1
ATOM 590 N N . VAL A 1 78 ? 18.121 -6.130 -44.271 1.00 62.31 78 VAL A N 1
ATOM 591 C CA . VAL A 1 78 ? 19.084 -6.576 -45.275 1.00 62.31 78 VAL A CA 1
ATOM 592 C C . VAL A 1 78 ? 18.441 -7.785 -45.950 1.00 62.31 78 VAL A C 1
ATOM 594 O O . VAL A 1 78 ? 18.329 -8.843 -45.330 1.00 62.31 78 VAL A O 1
ATOM 597 N N . GLU A 1 79 ? 17.903 -7.564 -47.150 1.00 56.75 79 GLU A N 1
ATOM 598 C CA . GLU A 1 79 ? 17.428 -8.615 -48.062 1.00 56.75 79 GLU A CA 1
ATOM 599 C C . GLU A 1 79 ? 18.600 -9.354 -48.718 1.00 56.75 79 GLU A C 1
ATOM 601 O O . GLU A 1 79 ? 19.627 -8.698 -49.017 1.00 56.75 79 GLU A O 1
#

Secondary structure (DSSP, 8-state):
--HHHHHHHHHHHHHHHHHHHHHHHHH-TTTHHHHHHHHHHHHHHHHHHHHHHHHHHHHHHHHHHHHHHHHHHHS----

Foldseek 3Di:
DPLLVVLVVLLVQLVVLLVVLVCLLPPVPPCSCVPSVVSNVSSVVSNVVSVVSVVVVVVVVVVVVVVVVVVVVPDPPPD

Mean predicted aligned error: 10.85 Å